Protein AF-A0A817SB81-F1 (afdb_monomer_lite)

pLDDT: mean 79.21, std 10.62, range [53.84, 94.69]

Structure (mmCIF, N/CA/C/O backbone):
data_AF-A0A817SB81-F1
#
_entry.id   AF-A0A817SB81-F1
#
loop_
_atom_site.group_PDB
_atom_site.id
_atom_site.type_symbol
_atom_site.label_atom_id
_atom_site.label_alt_id
_atom_site.label_comp_id
_atom_site.label_asym_id
_atom_site.label_entity_id
_atom_site.label_seq_id
_atom_site.pdbx_PDB_ins_code
_atom_site.Cartn_x
_atom_site.Cartn_y
_atom_site.Cartn_z
_atom_site.occupancy
_atom_site.B_iso_or_equiv
_atom_site.auth_seq_id
_atom_site.auth_comp_id
_atom_site.auth_asym_id
_atom_site.auth_atom_id
_atom_site.pdbx_PDB_model_num
ATOM 1 N N . MET A 1 1 ? -0.324 -6.010 29.307 1.00 53.84 1 MET A N 1
ATOM 2 C CA . MET A 1 1 ? -0.060 -5.168 28.111 1.00 53.84 1 MET A CA 1
ATOM 3 C C . MET A 1 1 ? 0.938 -5.755 27.096 1.00 53.84 1 MET A C 1
ATOM 5 O O . MET A 1 1 ? 0.900 -5.328 25.952 1.00 53.84 1 MET A O 1
ATOM 9 N N . GLN A 1 2 ? 1.761 -6.769 27.419 1.00 60.78 2 GLN A N 1
ATOM 10 C CA . GLN A 1 2 ? 2.741 -7.369 26.479 1.00 60.78 2 GLN A CA 1
ATOM 11 C C . GLN A 1 2 ? 2.164 -7.920 25.155 1.00 60.78 2 GLN A C 1
ATOM 13 O O . GLN A 1 2 ? 2.832 -7.860 24.125 1.00 60.78 2 GLN A O 1
ATOM 18 N N . ARG A 1 3 ? 0.920 -8.426 25.145 1.00 68.88 3 ARG A N 1
ATOM 19 C CA . ARG A 1 3 ? 0.306 -9.026 23.942 1.00 68.88 3 ARG A CA 1
ATOM 20 C C . ARG A 1 3 ? 0.071 -8.016 22.805 1.00 68.88 3 ARG A C 1
ATOM 22 O O . ARG A 1 3 ? 0.187 -8.398 21.644 1.00 68.88 3 ARG A O 1
ATOM 29 N N . MET A 1 4 ? -0.185 -6.739 23.115 1.00 69.38 4 MET A N 1
ATOM 30 C CA . MET A 1 4 ? -0.372 -5.703 22.084 1.00 69.38 4 MET A CA 1
ATOM 31 C C . MET A 1 4 ? 0.949 -5.320 21.406 1.00 69.38 4 MET A C 1
ATOM 33 O O . MET A 1 4 ? 0.990 -5.167 20.187 1.00 69.38 4 MET A O 1
ATOM 37 N N . ASN A 1 5 ? 2.048 -5.251 22.166 1.00 78.06 5 ASN A N 1
ATOM 38 C CA . ASN A 1 5 ? 3.366 -4.905 21.622 1.00 78.06 5 ASN A CA 1
ATOM 39 C C . ASN A 1 5 ? 3.851 -5.945 20.607 1.00 78.06 5 ASN A C 1
ATOM 41 O O . ASN A 1 5 ? 4.430 -5.597 19.580 1.00 78.06 5 ASN A O 1
ATOM 45 N N . HIS A 1 6 ? 3.570 -7.225 20.857 1.00 84.19 6 HIS A N 1
ATOM 46 C CA . HIS A 1 6 ? 4.008 -8.294 19.967 1.00 84.19 6 HIS A CA 1
ATOM 47 C C . HIS A 1 6 ? 3.236 -8.317 18.637 1.00 84.19 6 HIS A C 1
ATOM 49 O O . HIS A 1 6 ? 3.831 -8.568 17.585 1.00 84.19 6 HIS A O 1
ATOM 55 N N . GLN A 1 7 ? 1.931 -8.018 18.672 1.00 79.50 7 GLN A N 1
ATOM 56 C CA . GLN A 1 7 ? 1.104 -7.879 17.469 1.00 79.50 7 GLN A CA 1
ATOM 57 C C . GLN A 1 7 ? 1.511 -6.652 16.646 1.00 79.50 7 GLN A C 1
ATOM 59 O O . GLN A 1 7 ? 1.672 -6.763 15.430 1.00 79.50 7 GLN A O 1
ATOM 64 N N . PHE A 1 8 ? 1.763 -5.520 17.308 1.00 81.44 8 PHE A N 1
ATOM 65 C CA . PHE A 1 8 ? 2.256 -4.307 16.657 1.00 81.44 8 PHE A CA 1
ATOM 66 C C . PHE A 1 8 ? 3.610 -4.538 15.972 1.00 81.44 8 PHE A C 1
ATOM 68 O O . PHE A 1 8 ? 3.769 -4.225 14.794 1.00 81.44 8 PHE A O 1
ATOM 75 N N . ALA A 1 9 ? 4.559 -5.184 16.658 1.00 84.81 9 ALA A N 1
ATOM 76 C CA . ALA A 1 9 ? 5.869 -5.505 16.092 1.00 84.81 9 ALA A CA 1
ATOM 77 C C . ALA A 1 9 ? 5.780 -6.446 14.877 1.00 84.81 9 ALA A C 1
ATOM 79 O O . ALA A 1 9 ? 6.473 -6.239 13.880 1.00 84.81 9 ALA A O 1
ATOM 80 N N . ARG A 1 10 ? 4.913 -7.469 14.921 1.00 84.38 10 ARG A N 1
ATOM 81 C CA . ARG A 1 10 ? 4.696 -8.376 13.781 1.00 84.38 10 ARG A CA 1
ATOM 82 C C . ARG A 1 10 ? 4.146 -7.626 12.568 1.00 84.38 10 ARG A C 1
ATOM 84 O O . ARG A 1 10 ? 4.590 -7.875 11.452 1.00 84.38 10 ARG A O 1
ATOM 91 N N . MET A 1 11 ? 3.215 -6.702 12.778 1.00 82.81 11 MET A N 1
ATOM 92 C CA . MET A 1 11 ? 2.673 -5.894 11.692 1.00 82.81 11 MET A CA 1
ATOM 93 C C . MET A 1 11 ? 3.693 -4.910 11.130 1.00 82.81 11 MET A C 1
ATO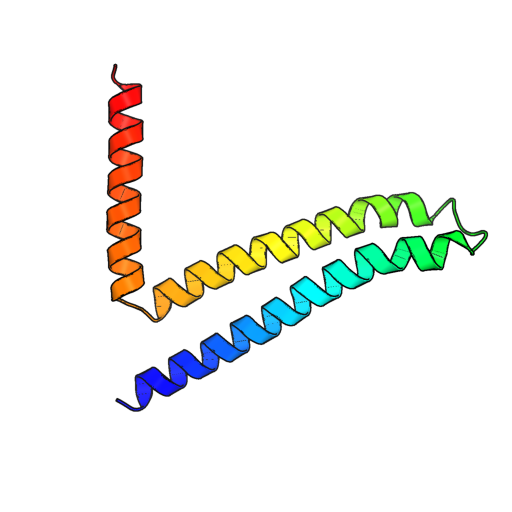M 95 O O . MET A 1 11 ? 3.782 -4.788 9.913 1.00 82.81 11 MET A O 1
ATOM 99 N N . LEU A 1 12 ? 4.490 -4.260 11.981 1.00 85.94 12 LEU A N 1
ATOM 100 C CA . LEU A 1 12 ? 5.562 -3.380 11.523 1.00 85.94 12 LEU A CA 1
ATOM 101 C C . LEU A 1 12 ? 6.535 -4.138 10.608 1.00 85.94 12 LEU A C 1
ATOM 103 O O . LEU A 1 12 ? 6.906 -3.633 9.556 1.00 85.94 12 LEU A O 1
ATOM 107 N N . ARG A 1 13 ? 6.870 -5.392 10.945 1.00 87.94 13 ARG A N 1
ATOM 108 C CA . ARG A 1 13 ? 7.673 -6.259 10.068 1.00 87.94 13 ARG A CA 1
ATOM 109 C C . ARG A 1 13 ? 6.990 -6.520 8.726 1.00 87.94 13 ARG A C 1
ATOM 111 O O . ARG A 1 13 ? 7.638 -6.382 7.699 1.00 87.94 13 ARG A O 1
ATOM 118 N N . ILE A 1 14 ? 5.699 -6.862 8.721 1.00 84.81 14 ILE A N 1
ATOM 119 C CA . ILE A 1 14 ? 4.939 -7.086 7.478 1.00 84.81 14 ILE A CA 1
ATOM 120 C C . ILE A 1 14 ? 4.924 -5.815 6.615 1.00 84.81 14 ILE A C 1
ATOM 122 O O . ILE A 1 14 ? 5.135 -5.906 5.411 1.00 84.81 14 ILE A O 1
ATOM 126 N N . GLN A 1 15 ? 4.729 -4.643 7.227 1.00 85.00 15 GLN A N 1
ATOM 127 C CA . GLN A 1 15 ? 4.760 -3.348 6.543 1.00 85.00 15 GLN A CA 1
ATOM 128 C C . GLN A 1 15 ? 6.127 -3.057 5.928 1.00 85.00 15 GLN A C 1
ATOM 130 O O . GLN A 1 15 ? 6.195 -2.703 4.758 1.00 85.00 15 GLN A O 1
ATOM 135 N N . ILE A 1 16 ? 7.209 -3.254 6.686 1.00 88.69 16 ILE A N 1
ATOM 136 C CA . ILE A 1 16 ? 8.577 -3.038 6.200 1.00 88.69 16 ILE A CA 1
ATOM 137 C C . ILE A 1 16 ? 8.893 -3.983 5.038 1.00 88.69 16 ILE A C 1
ATOM 139 O O . ILE A 1 16 ? 9.414 -3.538 4.021 1.00 88.69 16 ILE A O 1
ATOM 143 N N . VAL A 1 17 ? 8.553 -5.270 5.155 1.00 88.75 17 VAL A N 1
ATOM 144 C CA . VAL A 1 17 ? 8.795 -6.255 4.088 1.00 88.75 17 VAL A CA 1
ATOM 145 C C . VAL A 1 17 ? 8.026 -5.883 2.822 1.00 88.75 17 VAL A C 1
ATOM 147 O O . VAL A 1 17 ? 8.608 -5.850 1.742 1.00 88.75 17 VAL A O 1
ATOM 150 N N . TRP A 1 18 ? 6.743 -5.543 2.943 1.00 83.75 18 TRP 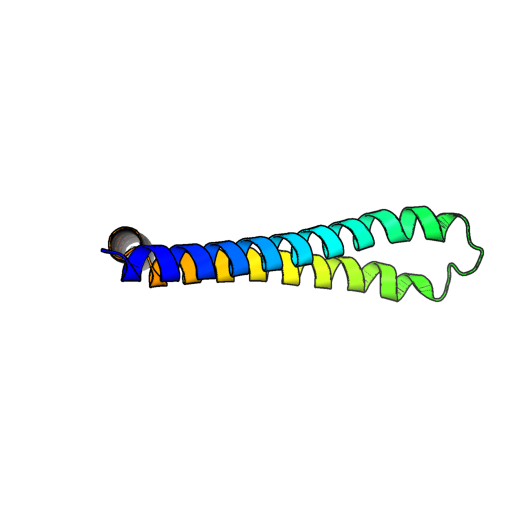A N 1
ATOM 151 C CA . TRP A 1 18 ? 5.945 -5.130 1.790 1.00 83.75 18 TRP A CA 1
ATOM 152 C C . TRP A 1 18 ? 6.408 -3.808 1.176 1.00 83.75 18 TRP A C 1
ATOM 154 O O . TRP A 1 18 ? 6.427 -3.684 -0.046 1.00 83.75 18 TRP A O 1
ATOM 164 N N . PHE A 1 19 ? 6.821 -2.846 2.002 1.00 87.00 19 PHE A N 1
ATOM 165 C CA . PHE A 1 19 ? 7.415 -1.597 1.540 1.00 87.00 19 PHE A CA 1
ATOM 166 C C . PHE A 1 19 ? 8.692 -1.861 0.736 1.00 87.00 19 PHE A C 1
ATOM 168 O O . PHE A 1 19 ? 8.849 -1.313 -0.354 1.00 87.00 19 PHE A O 1
ATOM 175 N N . LEU A 1 20 ? 9.577 -2.733 1.227 1.00 89.31 20 LEU A N 1
ATOM 176 C CA . LEU A 1 20 ? 10.801 -3.111 0.520 1.00 89.31 20 LEU A CA 1
ATOM 177 C C . LEU A 1 20 ? 10.492 -3.767 -0.827 1.00 89.31 20 LEU A C 1
ATOM 179 O O . LEU A 1 20 ? 11.066 -3.351 -1.827 1.00 89.31 20 LEU A O 1
ATOM 183 N N . ILE A 1 21 ? 9.554 -4.721 -0.874 1.00 86.75 21 ILE A N 1
ATOM 184 C CA . ILE A 1 21 ? 9.136 -5.377 -2.123 1.00 86.75 21 ILE A CA 1
ATOM 185 C C . ILE A 1 21 ? 8.611 -4.338 -3.120 1.00 86.75 21 ILE A C 1
ATOM 187 O O . ILE A 1 21 ? 9.114 -4.253 -4.236 1.00 86.75 21 ILE A O 1
ATOM 191 N N . ALA A 1 22 ? 7.654 -3.500 -2.710 1.00 82.50 22 ALA A N 1
ATOM 192 C CA . ALA A 1 22 ? 7.050 -2.508 -3.596 1.00 82.50 22 ALA A CA 1
ATOM 193 C C . ALA A 1 22 ? 8.069 -1.481 -4.115 1.00 82.50 22 ALA A C 1
ATOM 195 O O . ALA A 1 22 ? 8.051 -1.120 -5.293 1.00 82.50 22 ALA A O 1
ATOM 196 N N . THR A 1 23 ? 8.975 -1.025 -3.247 1.00 82.94 23 THR A N 1
ATOM 197 C CA . THR A 1 23 ? 9.998 -0.037 -3.614 1.00 82.94 23 THR A CA 1
ATOM 198 C C . THR A 1 23 ? 11.049 -0.648 -4.534 1.00 82.94 23 THR A C 1
ATOM 200 O O . THR A 1 23 ? 11.436 -0.006 -5.507 1.00 82.94 23 THR A O 1
ATOM 203 N N . LEU A 1 24 ? 11.468 -1.890 -4.272 1.00 84.94 24 LEU A N 1
ATOM 204 C CA . LEU A 1 24 ? 12.430 -2.608 -5.105 1.00 84.94 24 LEU A CA 1
ATOM 205 C C . LEU A 1 24 ? 11.876 -2.822 -6.515 1.00 84.94 24 LEU A C 1
ATOM 207 O O . LEU A 1 24 ? 12.544 -2.464 -7.480 1.00 84.94 24 LEU A O 1
ATOM 211 N N . THR A 1 25 ? 10.632 -3.297 -6.641 1.00 81.94 25 THR A N 1
ATOM 212 C CA . THR A 1 25 ? 10.000 -3.482 -7.954 1.00 81.94 25 THR A CA 1
ATOM 213 C C . THR A 1 25 ? 9.912 -2.163 -8.724 1.00 81.94 25 THR A C 1
ATOM 215 O O . THR A 1 25 ? 10.251 -2.115 -9.902 1.00 81.94 25 THR A O 1
ATOM 218 N N . LEU A 1 26 ? 9.516 -1.064 -8.071 1.00 78.88 26 LEU A N 1
ATOM 219 C CA . LEU A 1 26 ? 9.488 0.262 -8.704 1.00 78.88 26 LEU A CA 1
ATOM 220 C C . LEU A 1 26 ? 10.877 0.735 -9.150 1.00 78.88 26 LEU A C 1
ATOM 222 O O . LEU A 1 26 ? 10.997 1.400 -10.181 1.00 78.88 26 LEU A O 1
ATOM 226 N N . PHE A 1 27 ? 11.912 0.421 -8.372 1.00 81.75 27 PHE A N 1
ATOM 227 C CA . PHE A 1 27 ? 13.286 0.771 -8.708 1.00 81.75 27 PHE A CA 1
ATOM 228 C C . PHE A 1 27 ? 13.765 -0.010 -9.931 1.00 81.75 27 PHE A C 1
ATOM 230 O O . PHE A 1 27 ? 14.291 0.597 -10.861 1.00 81.75 27 PHE A O 1
ATOM 237 N N . GLU A 1 28 ? 13.505 -1.320 -9.980 1.00 78.56 28 GLU A N 1
ATOM 238 C CA . GLU A 1 28 ? 13.825 -2.168 -11.132 1.00 78.56 28 GLU A CA 1
ATOM 239 C C . GLU A 1 28 ? 13.149 -1.666 -12.410 1.00 78.56 28 GLU A C 1
ATOM 241 O O . GLU A 1 28 ? 13.820 -1.518 -13.428 1.00 78.56 28 GLU A O 1
ATOM 246 N N . VAL A 1 29 ? 11.867 -1.289 -12.350 1.00 78.06 29 VAL A N 1
ATOM 247 C CA . VAL A 1 29 ? 11.139 -0.734 -13.509 1.00 78.06 29 VAL A CA 1
ATOM 248 C C . VAL A 1 29 ? 11.798 0.531 -14.053 1.00 78.06 29 VAL A C 1
ATOM 250 O O . VAL A 1 29 ? 11.830 0.732 -15.263 1.00 78.06 29 VAL A O 1
ATOM 253 N N . LYS A 1 30 ? 12.311 1.403 -13.179 1.00 76.06 30 LYS A N 1
ATOM 254 C CA . LYS A 1 30 ? 12.974 2.649 -13.596 1.00 76.06 30 LYS A CA 1
ATOM 255 C C . LYS A 1 30 ? 14.391 2.409 -14.112 1.00 76.06 30 LYS A C 1
ATOM 257 O O . LYS A 1 30 ? 14.831 3.087 -15.039 1.00 76.06 30 LYS A O 1
ATOM 262 N N . LEU A 1 31 ? 15.111 1.463 -13.512 1.00 76.81 31 LEU A N 1
ATOM 263 C CA . LEU A 1 31 ? 16.505 1.189 -13.852 1.00 76.81 31 LEU A CA 1
ATOM 264 C C . LEU A 1 31 ? 16.631 0.372 -15.143 1.00 76.81 31 LEU A C 1
ATOM 266 O O . LEU A 1 31 ? 17.525 0.636 -15.942 1.00 76.81 31 LEU A O 1
ATOM 270 N N . TYR A 1 32 ? 15.719 -0.578 -15.366 1.00 72.44 32 TYR A N 1
ATOM 271 C CA . TYR A 1 32 ? 15.735 -1.498 -16.503 1.00 72.44 32 TYR A CA 1
ATOM 272 C C . TYR A 1 32 ? 15.861 -0.797 -17.871 1.00 72.44 32 TYR A C 1
ATOM 274 O O . TYR A 1 32 ? 16.844 -1.078 -18.557 1.00 72.44 32 TYR A O 1
ATOM 282 N N . PRO A 1 33 ? 14.996 0.170 -18.252 1.00 68.44 33 PRO A N 1
ATOM 283 C CA . PRO A 1 33 ? 15.111 0.869 -19.537 1.00 68.44 33 PRO A CA 1
ATOM 284 C C . PRO A 1 33 ? 16.399 1.696 -19.660 1.00 68.44 33 PRO A C 1
ATOM 286 O O . PRO A 1 33 ? 16.937 1.846 -20.754 1.00 68.44 33 PRO A O 1
ATOM 289 N N . THR A 1 34 ? 16.938 2.195 -18.541 1.00 70.44 34 THR A N 1
ATOM 290 C CA . THR A 1 34 ? 18.197 2.961 -18.520 1.00 70.44 34 THR A CA 1
ATOM 291 C C . THR A 1 34 ? 19.397 2.071 -18.861 1.00 70.44 34 THR A C 1
ATOM 293 O O . THR A 1 34 ? 20.335 2.509 -19.524 1.00 70.44 34 THR A O 1
ATOM 296 N N . ILE A 1 35 ? 19.367 0.806 -18.432 1.00 69.75 35 ILE A N 1
ATOM 297 C CA . ILE A 1 35 ? 20.434 -0.170 -18.682 1.00 69.75 35 ILE A CA 1
ATOM 298 C C . ILE A 1 35 ? 20.293 -0.780 -20.085 1.00 69.75 35 ILE A C 1
ATOM 300 O O . ILE A 1 35 ? 21.289 -0.941 -20.794 1.00 69.75 35 ILE A O 1
ATOM 304 N N . THR A 1 36 ? 19.068 -1.107 -20.512 1.00 67.19 36 THR A N 1
ATOM 305 C CA . THR A 1 36 ? 18.815 -1.784 -21.794 1.00 67.19 36 THR A CA 1
ATOM 306 C C . THR A 1 36 ? 18.925 -0.865 -23.008 1.00 67.19 36 THR A C 1
ATOM 308 O O . THR A 1 36 ? 19.245 -1.370 -24.086 1.00 67.19 36 THR A O 1
ATOM 311 N N . MET A 1 37 ? 18.773 0.460 -22.856 1.00 61.12 37 MET A N 1
ATOM 312 C CA . MET A 1 37 ? 18.956 1.442 -23.942 1.00 61.12 37 MET A CA 1
ATOM 313 C C . MET A 1 37 ? 20.330 1.350 -24.633 1.00 61.12 37 MET A C 1
ATOM 315 O O . MET A 1 37 ? 20.447 1.677 -25.812 1.00 61.12 37 MET A O 1
ATOM 319 N N . ASN A 1 38 ? 21.357 0.847 -23.939 1.00 60.50 38 ASN A N 1
ATOM 320 C CA . ASN A 1 38 ? 22.701 0.634 -24.491 1.00 60.50 38 ASN A CA 1
ATOM 321 C C . ASN A 1 38 ? 22.895 -0.726 -25.189 1.00 60.50 38 ASN A C 1
ATOM 323 O O . ASN A 1 38 ? 23.974 -1.007 -25.712 1.00 60.50 38 ASN A O 1
ATOM 327 N N . SER A 1 39 ? 21.879 -1.591 -25.215 1.00 58.62 39 SER A N 1
ATOM 328 C CA . SER A 1 39 ? 21.976 -2.947 -25.760 1.00 58.62 39 SER A CA 1
ATOM 329 C C . SER A 1 39 ? 21.147 -3.097 -27.043 1.00 58.62 39 SER A C 1
ATOM 331 O O . SER A 1 39 ? 19.966 -2.776 -27.081 1.00 58.62 39 SER A O 1
ATOM 333 N N . ARG A 1 40 ? 21.746 -3.628 -28.122 1.00 55.78 40 ARG A N 1
ATOM 334 C CA . ARG A 1 40 ? 21.118 -3.811 -29.457 1.00 55.78 40 ARG A CA 1
ATOM 335 C C . ARG A 1 40 ?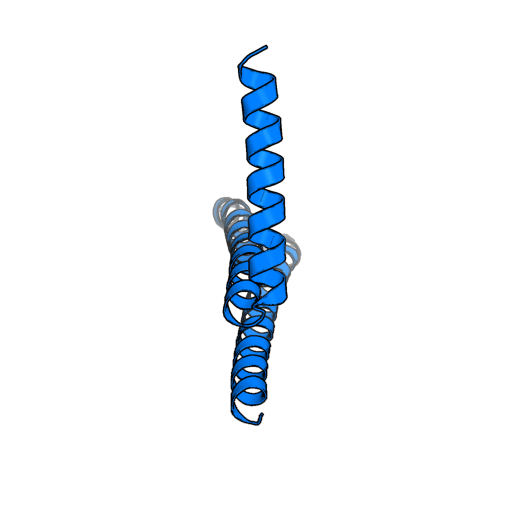 19.911 -4.782 -29.497 1.00 55.78 40 ARG A C 1
ATOM 337 O O . ARG A 1 40 ? 19.450 -5.123 -30.580 1.00 55.78 40 ARG A O 1
ATOM 344 N N . LYS A 1 41 ? 19.375 -5.233 -28.356 1.00 58.38 41 LYS A N 1
ATOM 345 C CA . LYS A 1 41 ? 18.252 -6.191 -28.243 1.00 58.38 41 LYS A CA 1
ATOM 346 C C . LYS A 1 41 ? 16.885 -5.502 -28.061 1.00 58.38 41 LYS A C 1
ATOM 348 O O . LYS A 1 41 ? 16.047 -5.960 -27.298 1.00 58.38 41 LYS A O 1
ATOM 353 N N . VAL A 1 42 ? 16.660 -4.401 -28.775 1.00 57.16 42 VAL A N 1
ATOM 354 C CA . VAL A 1 42 ? 15.537 -3.467 -28.550 1.00 57.16 42 VAL A CA 1
ATOM 355 C C . VAL A 1 42 ? 14.163 -4.020 -28.985 1.00 57.16 42 VAL A C 1
ATOM 357 O O . VAL A 1 42 ? 13.130 -3.522 -28.549 1.00 57.16 42 VAL A O 1
ATOM 360 N N . CYS A 1 43 ? 14.108 -5.052 -29.838 1.00 56.25 43 CYS A N 1
ATOM 361 C CA . CYS A 1 43 ? 12.828 -5.538 -30.379 1.00 56.25 43 CYS A CA 1
ATOM 362 C C . CYS A 1 43 ? 12.053 -6.492 -29.448 1.00 56.25 43 CYS A C 1
ATOM 364 O O . CYS A 1 43 ? 10.828 -6.420 -29.442 1.00 56.25 43 CYS A O 1
ATOM 366 N N . ASP A 1 44 ? 12.721 -7.311 -28.624 1.00 58.31 44 ASP A N 1
ATOM 367 C CA . ASP A 1 44 ? 12.047 -8.240 -27.687 1.00 58.31 44 ASP A CA 1
ATOM 368 C C . ASP A 1 44 ? 11.714 -7.603 -26.323 1.00 58.31 44 ASP A C 1
ATOM 370 O O . ASP A 1 44 ? 10.852 -8.089 -25.591 1.00 58.31 44 ASP A O 1
ATOM 374 N N . THR A 1 45 ? 12.353 -6.485 -25.960 1.00 61.09 45 THR A N 1
ATOM 375 C CA . THR A 1 45 ? 12.169 -5.843 -24.645 1.00 61.09 45 THR A CA 1
ATOM 376 C C . THR A 1 45 ? 10.933 -4.952 -24.557 1.00 61.09 45 THR A C 1
ATOM 378 O O . THR A 1 45 ? 10.497 -4.631 -23.455 1.00 61.09 45 THR A O 1
ATOM 381 N N . ARG A 1 46 ? 10.307 -4.589 -25.683 1.00 61.06 46 ARG A N 1
ATOM 382 C CA . ARG A 1 46 ? 9.200 -3.615 -25.726 1.00 61.06 46 ARG A CA 1
ATOM 383 C C . ARG A 1 46 ? 7.931 -4.081 -24.999 1.00 61.06 46 ARG A C 1
ATOM 385 O O . ARG A 1 46 ? 7.233 -3.268 -24.400 1.00 61.06 46 ARG A O 1
ATOM 392 N N . GLN A 1 47 ? 7.628 -5.383 -25.031 1.00 61.00 47 GLN A N 1
ATOM 393 C CA . GLN A 1 47 ? 6.500 -5.943 -24.270 1.00 61.00 47 GLN A CA 1
ATOM 394 C C . GLN A 1 47 ? 6.797 -5.992 -22.766 1.00 61.00 47 GLN A C 1
ATOM 396 O O . GLN A 1 47 ? 5.920 -5.698 -21.954 1.00 61.00 47 GLN A O 1
ATOM 401 N N . ILE A 1 48 ? 8.043 -6.299 -22.396 1.00 64.25 48 ILE A N 1
ATOM 402 C CA . ILE A 1 48 ? 8.506 -6.302 -21.003 1.00 64.25 48 ILE A CA 1
ATOM 403 C C . ILE A 1 48 ? 8.482 -4.869 -20.449 1.00 64.25 48 ILE A C 1
ATOM 405 O O . ILE A 1 48 ? 7.980 -4.647 -19.351 1.00 64.25 48 ILE A O 1
ATOM 409 N N . GLU A 1 49 ? 8.912 -3.876 -21.227 1.00 65.19 49 GLU A N 1
ATOM 410 C CA . GLU A 1 49 ? 8.871 -2.454 -20.855 1.00 65.19 49 GLU A CA 1
ATOM 411 C C . GLU A 1 49 ? 7.454 -1.921 -20.616 1.00 65.19 49 GLU A C 1
ATOM 413 O O . GLU A 1 49 ? 7.277 -1.051 -19.766 1.00 65.19 49 GLU A O 1
ATOM 418 N N . LEU A 1 50 ? 6.437 -2.449 -21.307 1.00 66.75 50 LEU A N 1
ATOM 419 C CA . LEU A 1 50 ? 5.041 -2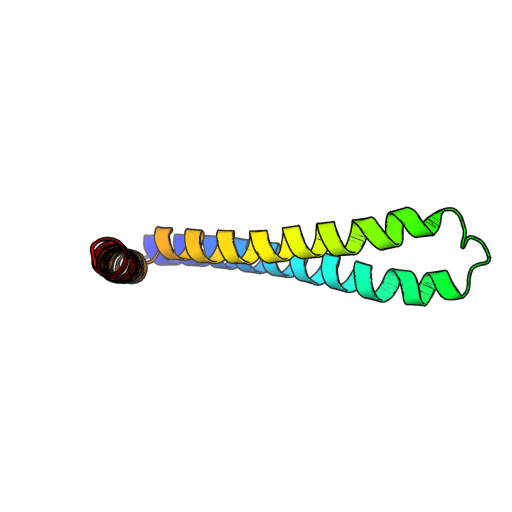.068 -21.066 1.00 66.75 50 LEU A CA 1
ATOM 420 C C . LEU A 1 50 ? 4.413 -2.800 -19.873 1.00 66.75 50 LEU A C 1
ATOM 422 O O . LEU A 1 50 ? 3.627 -2.203 -19.142 1.00 66.75 50 LEU A O 1
ATOM 426 N N . LEU A 1 51 ? 4.742 -4.077 -19.660 1.00 71.12 51 LEU A N 1
ATOM 427 C CA . LEU A 1 51 ? 4.110 -4.897 -18.620 1.00 71.12 51 LEU A CA 1
ATOM 428 C C . LEU A 1 51 ? 4.666 -4.602 -17.217 1.00 71.12 51 LEU A C 1
ATOM 430 O O . LEU A 1 51 ? 3.924 -4.551 -16.233 1.00 71.12 51 LEU A O 1
ATOM 434 N N . THR A 1 52 ? 5.977 -4.378 -17.125 1.00 75.62 52 THR A N 1
ATOM 435 C CA . THR A 1 52 ? 6.694 -4.137 -15.863 1.00 75.62 52 THR A CA 1
ATOM 436 C C . THR A 1 52 ? 6.144 -2.933 -15.069 1.00 75.62 52 THR A C 1
ATOM 438 O O . THR A 1 52 ? 5.883 -3.096 -13.873 1.00 75.62 52 THR A O 1
ATOM 441 N N . PRO A 1 53 ? 5.874 -1.747 -15.660 1.00 75.69 53 PRO A N 1
ATOM 442 C CA . PRO A 1 53 ? 5.295 -0.622 -14.921 1.00 75.69 53 PRO A CA 1
ATOM 443 C C . PRO A 1 53 ? 3.869 -0.888 -14.430 1.00 75.69 53 PRO A C 1
ATOM 445 O O . PRO A 1 53 ? 3.519 -0.452 -13.333 1.00 75.69 53 PRO A O 1
ATOM 448 N N . THR A 1 54 ? 3.055 -1.637 -15.181 1.00 82.56 54 THR A N 1
ATOM 449 C CA . THR A 1 54 ? 1.708 -2.024 -14.737 1.00 82.56 54 THR A CA 1
ATOM 450 C C . THR A 1 54 ? 1.770 -2.945 -13.521 1.00 82.56 54 THR A C 1
ATOM 452 O O . THR A 1 54 ? 1.056 -2.722 -12.543 1.00 82.56 54 THR A O 1
ATOM 455 N N . ILE A 1 55 ? 2.660 -3.942 -13.539 1.00 83.12 55 ILE A N 1
ATOM 456 C CA . ILE A 1 55 ? 2.864 -4.856 -12.408 1.00 83.12 55 ILE A CA 1
ATOM 457 C C . ILE A 1 55 ? 3.356 -4.086 -11.177 1.00 83.12 55 ILE A C 1
ATOM 459 O O . ILE A 1 55 ? 2.831 -4.273 -10.080 1.00 83.12 55 ILE A O 1
ATOM 463 N N . ALA A 1 56 ? 4.305 -3.165 -11.348 1.00 80.94 56 ALA A N 1
ATOM 464 C CA . ALA A 1 56 ? 4.812 -2.351 -10.248 1.00 80.94 56 ALA A CA 1
ATOM 465 C C . ALA A 1 56 ? 3.743 -1.426 -9.652 1.00 80.94 56 ALA A C 1
ATOM 467 O O . ALA A 1 56 ? 3.652 -1.292 -8.431 1.00 80.94 56 ALA A O 1
ATOM 468 N N . PHE A 1 57 ? 2.889 -0.834 -10.492 1.00 83.06 57 PHE A N 1
ATOM 469 C CA . PHE A 1 57 ? 1.750 -0.039 -10.038 1.00 83.06 57 PHE A CA 1
ATOM 470 C C . PHE A 1 57 ? 0.738 -0.875 -9.242 1.00 83.06 57 PHE A C 1
ATOM 472 O O . PHE A 1 57 ? 0.248 -0.428 -8.201 1.00 83.06 57 PHE A O 1
ATOM 479 N N . LEU A 1 58 ? 0.450 -2.101 -9.690 1.00 87.00 58 LEU A N 1
ATOM 480 C CA . LEU A 1 58 ? -0.427 -3.031 -8.974 1.00 87.00 58 LEU A CA 1
ATOM 481 C C . LEU A 1 58 ? 0.164 -3.431 -7.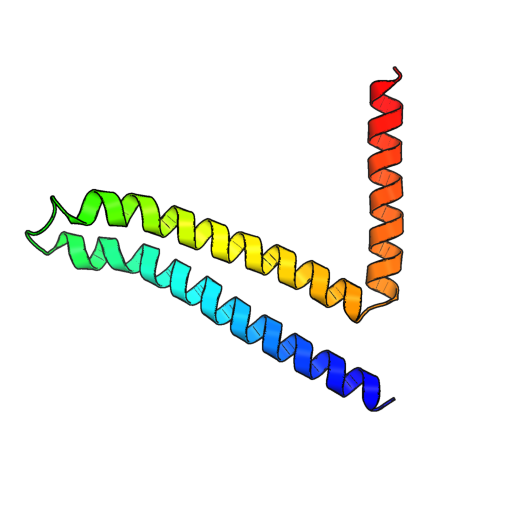620 1.00 87.00 58 LEU A C 1
ATOM 483 O O . LEU A 1 58 ? -0.540 -3.387 -6.613 1.00 87.00 58 LEU A O 1
ATOM 487 N N . ILE A 1 59 ? 1.459 -3.755 -7.570 1.00 84.69 59 ILE A N 1
ATOM 488 C CA . ILE A 1 59 ? 2.158 -4.091 -6.323 1.00 84.69 59 ILE A CA 1
ATOM 489 C C . ILE A 1 59 ? 2.122 -2.904 -5.357 1.00 84.69 59 ILE A C 1
ATOM 491 O O . ILE A 1 59 ? 1.745 -3.069 -4.197 1.00 84.69 59 ILE A O 1
ATOM 495 N N . TYR A 1 60 ? 2.422 -1.695 -5.831 1.00 82.38 60 TYR A N 1
ATOM 496 C CA . TYR A 1 60 ? 2.373 -0.488 -5.008 1.00 82.38 60 TYR A CA 1
ATOM 497 C C . TYR A 1 60 ? 0.961 -0.193 -4.474 1.00 82.38 60 TYR A C 1
ATOM 499 O O . TYR A 1 60 ? 0.785 0.099 -3.290 1.00 82.38 60 TYR A O 1
ATOM 507 N N . SER A 1 61 ? -0.059 -0.328 -5.321 1.00 85.50 61 SER A N 1
ATOM 508 C CA . SER A 1 61 ? -1.459 -0.146 -4.920 1.00 85.50 61 SER A CA 1
ATOM 509 C C . SER A 1 61 ? -1.893 -1.205 -3.902 1.00 85.50 61 SER A C 1
ATOM 511 O O . SER A 1 61 ? -2.532 -0.887 -2.899 1.00 85.50 61 SER A O 1
ATOM 513 N N . SER A 1 62 ? -1.479 -2.462 -4.101 1.00 86.81 62 SER A N 1
ATOM 514 C CA . SER A 1 62 ? -1.756 -3.554 -3.164 1.00 86.81 62 SER A CA 1
ATOM 515 C C . SER A 1 62 ? -1.117 -3.318 -1.792 1.00 86.81 62 SER A C 1
ATOM 517 O O . SER A 1 62 ? -1.763 -3.558 -0.772 1.00 86.81 62 SER A O 1
ATOM 519 N N . TYR A 1 63 ? 0.100 -2.759 -1.752 1.00 85.50 63 TYR A N 1
ATOM 520 C CA . TYR A 1 63 ? 0.769 -2.371 -0.513 1.00 85.50 63 TYR A CA 1
ATOM 521 C C . TYR A 1 63 ? -0.078 -1.377 0.288 1.00 85.50 63 TYR A C 1
ATOM 523 O O . TYR A 1 63 ? -0.343 -1.626 1.463 1.00 85.50 63 TYR A O 1
ATOM 531 N N . GLN A 1 64 ? -0.582 -0.312 -0.347 1.00 84.94 64 GLN A N 1
ATOM 532 C CA . GLN A 1 64 ? -1.427 0.677 0.334 1.00 84.94 64 GLN A CA 1
ATOM 533 C C . GLN A 1 64 ? -2.687 0.041 0.943 1.00 84.94 64 GLN A C 1
ATOM 535 O O . GLN A 1 64 ? -3.045 0.335 2.088 1.00 84.94 64 GLN A O 1
ATOM 540 N N . CYS A 1 65 ? -3.332 -0.879 0.219 1.00 86.38 65 CYS A N 1
ATOM 541 C CA . CYS A 1 65 ? -4.493 -1.612 0.726 1.00 86.38 65 CYS A CA 1
ATOM 542 C C . CYS A 1 65 ? -4.142 -2.492 1.937 1.00 86.38 65 CYS A C 1
ATOM 544 O O . CYS A 1 65 ? -4.851 -2.467 2.948 1.00 86.38 65 CYS A O 1
ATOM 546 N N . VAL A 1 66 ? -3.036 -3.241 1.864 1.00 85.44 66 VAL A N 1
ATOM 547 C CA . VAL A 1 66 ? -2.560 -4.096 2.964 1.00 85.44 66 VAL A CA 1
ATOM 548 C C . VAL A 1 66 ? -2.220 -3.256 4.196 1.00 85.44 66 VAL A C 1
ATOM 550 O O . VAL A 1 66 ? -2.539 -3.665 5.313 1.00 85.44 66 VAL A O 1
ATOM 553 N N . SER A 1 67 ? -1.640 -2.066 4.020 1.00 83.25 67 SER A N 1
ATOM 554 C CA . SER A 1 67 ? -1.371 -1.119 5.107 1.00 83.25 67 SER A CA 1
ATOM 555 C C . SER A 1 67 ? -2.629 -0.704 5.851 1.00 83.25 67 SER A C 1
ATOM 557 O O . SER A 1 67 ? -2.698 -0.890 7.067 1.00 83.25 67 SER A O 1
ATOM 559 N N . VAL A 1 68 ? -3.652 -0.221 5.144 1.00 84.12 68 VAL A N 1
ATOM 560 C CA . VAL A 1 68 ? -4.923 0.187 5.768 1.00 84.12 68 VAL A CA 1
ATOM 561 C C . VAL A 1 68 ? -5.570 -0.981 6.514 1.00 84.12 68 VAL A C 1
ATOM 563 O O . VAL A 1 68 ? -5.983 -0.831 7.668 1.00 84.12 68 VAL A O 1
ATOM 566 N N . TYR A 1 69 ? -5.609 -2.162 5.894 1.00 85.06 69 TYR A N 1
ATOM 567 C CA . TYR A 1 69 ? -6.202 -3.352 6.503 1.00 85.06 69 TYR A CA 1
ATOM 568 C C . TYR A 1 69 ? -5.470 -3.776 7.779 1.00 85.06 69 TYR A C 1
ATOM 570 O O . TYR A 1 69 ? -6.084 -4.059 8.810 1.00 85.06 69 TYR A O 1
ATOM 578 N N . ALA A 1 70 ? -4.142 -3.758 7.742 1.00 82.00 70 ALA A N 1
ATOM 579 C CA . ALA A 1 70 ? -3.326 -4.095 8.890 1.00 82.00 70 ALA A CA 1
ATOM 580 C C . ALA A 1 70 ? -3.576 -3.100 10.051 1.00 82.00 70 ALA A C 1
ATOM 582 O O . ALA A 1 70 ? -3.781 -3.527 11.192 1.00 82.00 70 ALA A O 1
ATOM 583 N N . TYR A 1 71 ? -3.706 -1.793 9.774 1.00 81.38 71 TYR A N 1
ATOM 584 C CA . TYR A 1 71 ? -4.034 -0.793 10.806 1.00 81.38 71 TYR A CA 1
ATOM 585 C C . TYR A 1 71 ? -5.421 -1.010 11.423 1.00 81.38 71 TYR A C 1
ATOM 587 O O . TYR A 1 71 ? -5.577 -0.869 12.641 1.00 81.38 71 TYR A O 1
ATOM 595 N N . MET A 1 72 ? -6.412 -1.423 10.626 1.00 84.31 72 MET A N 1
ATOM 596 C CA . MET A 1 72 ? -7.740 -1.788 11.134 1.00 84.31 72 MET A CA 1
ATOM 597 C C . MET A 1 72 ? -7.716 -2.992 12.083 1.00 84.31 72 MET A C 1
ATOM 599 O O . MET A 1 72 ? -8.555 -3.067 12.990 1.00 84.31 72 MET A O 1
ATOM 603 N N . LEU A 1 73 ? -6.808 -3.953 11.887 1.00 80.94 73 LEU A N 1
ATOM 604 C CA . LEU A 1 73 ? -6.725 -5.150 12.730 1.00 80.94 73 LEU A CA 1
ATOM 605 C C . LEU A 1 73 ? -6.199 -4.842 14.135 1.00 80.94 73 LEU A C 1
ATOM 607 O O . LEU A 1 73 ? -6.678 -5.449 15.090 1.00 80.94 73 LEU A O 1
ATOM 611 N N . ILE A 1 74 ? -5.276 -3.887 14.267 1.00 77.44 74 ILE A N 1
ATOM 612 C CA . ILE A 1 74 ? -4.596 -3.593 15.539 1.00 77.44 74 ILE A CA 1
ATOM 613 C C . ILE A 1 74 ? -5.249 -2.442 16.301 1.00 77.44 74 ILE A C 1
ATOM 615 O O . ILE A 1 74 ? -5.416 -2.520 17.518 1.00 77.44 74 ILE A O 1
ATOM 619 N N . SER A 1 75 ? -5.618 -1.362 15.612 1.00 82.38 75 SER A N 1
ATOM 620 C CA . SER A 1 75 ? -6.136 -0.166 16.270 1.00 82.38 75 SER A CA 1
ATOM 621 C C . SER A 1 75 ? -7.660 -0.161 16.251 1.00 82.38 75 SER A C 1
ATOM 623 O O . SER A 1 75 ? -8.295 0.173 15.248 1.00 82.38 75 SER A O 1
ATOM 625 N N . ALA A 1 76 ? -8.263 -0.502 17.393 1.00 80.69 76 ALA A N 1
ATOM 626 C CA . ALA A 1 76 ? -9.707 -0.383 17.595 1.00 80.69 76 ALA A CA 1
ATOM 627 C C . ALA A 1 76 ? -10.192 1.060 17.354 1.00 80.69 76 ALA A C 1
ATOM 629 O O . ALA A 1 76 ? -11.249 1.268 16.756 1.00 80.69 76 ALA A O 1
ATOM 630 N N . THR A 1 77 ? -9.380 2.050 17.736 1.00 84.12 77 THR A N 1
ATOM 631 C CA . THR A 1 77 ? -9.631 3.474 17.485 1.00 84.12 77 THR A CA 1
ATOM 632 C C . THR A 1 77 ? -9.656 3.785 15.992 1.00 84.12 77 THR A C 1
ATOM 634 O O . THR A 1 77 ? -10.601 4.411 15.518 1.00 84.12 77 THR A O 1
ATOM 637 N N . TYR A 1 78 ? -8.669 3.296 15.231 1.00 84.00 78 TYR A N 1
ATOM 638 C CA . TYR A 1 78 ? -8.619 3.482 13.778 1.00 84.00 78 TYR A CA 1
ATOM 639 C C . TYR A 1 78 ? -9.813 2.816 13.089 1.00 84.00 78 TYR A C 1
ATOM 641 O O . TYR A 1 78 ? -10.467 3.430 12.250 1.00 84.00 78 TYR A O 1
ATOM 649 N N . ARG A 1 79 ? -10.162 1.589 13.496 1.00 86.19 79 ARG A N 1
ATOM 650 C CA . ARG A 1 79 ? -11.330 0.861 12.979 1.00 86.19 79 ARG A CA 1
ATOM 651 C C . ARG A 1 79 ? -12.637 1.617 13.228 1.00 86.19 79 ARG A C 1
ATOM 653 O O . ARG A 1 79 ? -13.459 1.729 12.320 1.00 86.19 79 ARG A O 1
ATOM 660 N N . SER A 1 80 ? -12.830 2.120 14.447 1.00 89.06 80 SER A N 1
ATOM 661 C CA . SER A 1 80 ? -14.022 2.888 14.822 1.00 89.06 80 SER A CA 1
ATOM 662 C C . SER A 1 80 ? -14.112 4.201 14.038 1.00 89.06 80 SER A C 1
ATOM 664 O O . SER A 1 80 ? -15.156 4.503 13.454 1.00 89.06 80 SER A O 1
ATOM 666 N N . GLY A 1 81 ? -12.996 4.932 13.939 1.00 89.00 81 GLY A N 1
ATOM 667 C CA . GLY A 1 81 ? -12.896 6.156 13.144 1.00 89.00 81 GLY A CA 1
ATOM 668 C C . GLY A 1 81 ? -13.227 5.918 11.672 1.00 89.00 81 GLY A C 1
ATOM 669 O O . GLY A 1 81 ? -14.112 6.576 11.132 1.00 89.00 81 GLY A O 1
ATOM 670 N N . LEU A 1 82 ? -12.606 4.910 11.053 1.00 88.62 82 LEU A N 1
ATOM 671 C CA . LEU A 1 82 ? -12.839 4.569 9.651 1.00 88.62 82 LEU A CA 1
ATOM 672 C C . LEU A 1 82 ? -14.302 4.190 9.385 1.00 88.62 82 LEU A C 1
ATOM 674 O O . LEU A 1 82 ? -14.891 4.669 8.418 1.00 88.62 82 LEU A O 1
ATOM 678 N N . LYS A 1 83 ? -14.920 3.376 10.254 1.00 89.44 83 LYS A N 1
ATOM 679 C CA . LYS A 1 83 ? -16.340 3.009 10.127 1.00 89.44 83 LYS A CA 1
ATOM 680 C C . LYS A 1 83 ? -17.236 4.249 10.144 1.00 89.44 83 LYS A C 1
ATOM 682 O O . LYS A 1 83 ? -18.134 4.356 9.312 1.00 89.44 83 LYS A O 1
ATOM 687 N N . LYS A 1 84 ? -16.984 5.187 11.062 1.00 92.94 84 LYS A N 1
ATOM 688 C CA . LYS A 1 84 ? -17.744 6.441 11.156 1.00 92.94 84 LYS A CA 1
ATOM 689 C C . LYS A 1 84 ? -17.610 7.269 9.875 1.00 92.94 84 LYS A C 1
ATOM 691 O O . LYS A 1 84 ? -18.622 7.693 9.325 1.00 92.94 84 LYS A O 1
ATOM 696 N N . THR A 1 85 ? -16.387 7.438 9.373 1.00 92.12 85 THR A N 1
ATOM 697 C CA . THR A 1 85 ? -16.119 8.185 8.136 1.00 92.12 85 THR A CA 1
ATOM 698 C C . THR A 1 85 ? -16.783 7.541 6.920 1.00 92.12 85 THR A C 1
ATOM 700 O O . THR A 1 85 ? -17.381 8.243 6.109 1.00 92.12 85 THR A O 1
ATOM 703 N N . LEU A 1 86 ? -16.743 6.210 6.801 1.00 91.62 86 LEU A N 1
ATOM 704 C CA . LEU A 1 86 ? -17.404 5.499 5.704 1.00 91.62 86 LEU A CA 1
ATOM 705 C C . LEU A 1 86 ? -18.916 5.730 5.718 1.00 91.62 86 LEU A C 1
ATOM 707 O O . LEU A 1 86 ? -19.484 6.078 4.687 1.00 91.62 86 LEU A O 1
ATOM 711 N N . VAL A 1 87 ? -19.561 5.601 6.880 1.00 94.12 87 VAL A N 1
ATOM 712 C CA . VAL A 1 87 ? -21.002 5.869 7.021 1.00 94.12 87 VAL A CA 1
ATOM 713 C C . VAL A 1 87 ? -21.337 7.310 6.628 1.00 94.12 87 VAL A C 1
ATOM 715 O O . VAL A 1 87 ? -22.333 7.546 5.947 1.00 94.12 87 VAL A O 1
ATOM 718 N N . GLU A 1 88 ? -20.497 8.274 7.001 1.00 94.69 88 GLU A N 1
ATOM 719 C CA . GLU A 1 88 ? -20.689 9.679 6.640 1.00 94.69 88 GLU A CA 1
ATOM 720 C C . GLU A 1 88 ? -20.591 9.914 5.125 1.00 94.69 88 GLU A C 1
ATOM 722 O O . GLU A 1 88 ? -21.447 10.592 4.552 1.00 94.69 88 GLU A O 1
ATOM 727 N N . ILE A 1 89 ? -19.585 9.329 4.467 1.00 93.94 89 ILE A N 1
ATOM 728 C CA . ILE A 1 89 ? -19.397 9.430 3.014 1.00 93.94 89 ILE A CA 1
ATOM 729 C C . ILE A 1 89 ? -20.572 8.785 2.279 1.00 93.94 89 ILE A C 1
ATOM 731 O O . ILE A 1 89 ? -21.175 9.429 1.421 1.00 93.94 89 ILE A O 1
ATOM 735 N N . TYR A 1 90 ? -20.949 7.558 2.648 1.00 93.31 90 TYR A N 1
ATOM 736 C CA . TYR A 1 90 ? -22.104 6.882 2.055 1.00 93.31 90 TYR A CA 1
ATOM 737 C C . TYR A 1 90 ? -23.386 7.692 2.255 1.00 93.31 90 TYR A C 1
ATOM 739 O O . TYR A 1 90 ? -24.101 7.956 1.294 1.00 93.31 90 TYR A O 1
ATOM 747 N N . GLY A 1 91 ? -23.628 8.199 3.467 1.00 90.88 91 GLY A N 1
ATOM 748 C CA . GLY A 1 91 ? -24.774 9.062 3.740 1.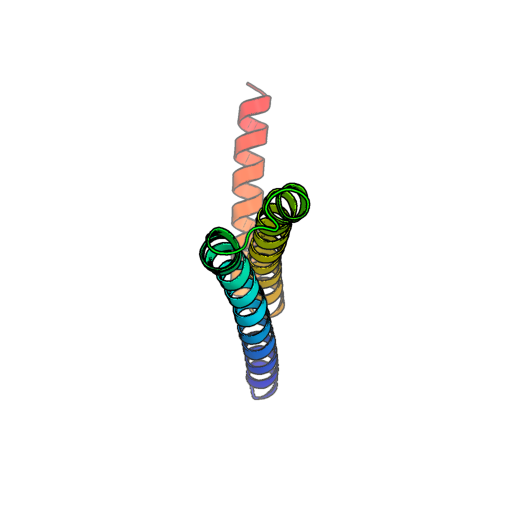00 90.88 91 GLY A CA 1
ATOM 749 C C . GLY A 1 91 ? -24.770 10.362 2.924 1.00 90.88 91 GLY A C 1
ATOM 750 O O . GLY A 1 91 ? -25.835 10.892 2.611 1.00 90.88 91 GLY A O 1
ATOM 751 N N . ARG A 1 92 ? -23.601 10.911 2.562 1.00 90.38 92 ARG A N 1
ATOM 752 C CA . ARG A 1 92 ? -23.499 12.066 1.647 1.00 90.38 92 ARG A CA 1
ATOM 753 C C . ARG A 1 92 ? -23.827 11.690 0.202 1.00 90.38 92 ARG A C 1
ATOM 755 O O . ARG A 1 92 ? -24.546 12.444 -0.445 1.00 90.38 92 ARG A O 1
ATOM 762 N N . ILE A 1 93 ? -23.333 10.554 -0.290 1.00 92.06 93 ILE A N 1
ATOM 763 C CA . ILE A 1 93 ? -23.595 10.082 -1.658 1.00 92.06 93 ILE A CA 1
ATOM 764 C C . ILE A 1 93 ? -25.084 9.770 -1.837 1.00 92.06 93 ILE A C 1
ATOM 766 O O . ILE A 1 93 ? -25.704 10.297 -2.756 1.00 92.06 93 ILE A O 1
ATOM 770 N N . THR A 1 94 ? -25.686 9.001 -0.925 1.00 91.06 94 THR A N 1
ATOM 771 C CA . THR A 1 94 ? -27.108 8.628 -1.003 1.00 91.06 94 THR A CA 1
ATOM 772 C C . THR A 1 94 ? -28.022 9.853 -0.995 1.00 91.06 94 THR A C 1
ATOM 774 O O . THR A 1 94 ? -28.957 9.920 -1.782 1.00 91.06 94 THR A O 1
ATOM 777 N N . ARG A 1 95 ? -27.728 10.866 -0.164 1.00 88.94 95 ARG A N 1
ATOM 778 C CA . ARG A 1 95 ? -28.496 12.124 -0.149 1.00 88.94 95 ARG A CA 1
ATOM 779 C C . ARG A 1 95 ? -28.417 12.896 -1.468 1.00 88.94 95 ARG A C 1
ATOM 781 O O . ARG A 1 95 ? -29.397 13.525 -1.835 1.00 88.94 95 ARG A O 1
ATOM 788 N N . ARG A 1 96 ? -27.281 12.848 -2.172 1.00 82.12 96 ARG A N 1
ATOM 789 C CA . ARG A 1 96 ? -27.118 13.489 -3.489 1.00 82.12 96 ARG A CA 1
ATOM 790 C C . ARG A 1 96 ? -27.788 12.725 -4.626 1.00 82.12 96 ARG A C 1
ATOM 792 O O . ARG A 1 96 ? -28.104 13.342 -5.623 1.00 82.12 96 ARG A O 1
ATOM 799 N N . ALA A 1 97 ? -27.964 11.413 -4.495 1.00 73.38 97 ALA A N 1
ATOM 800 C CA . ALA A 1 97 ? -28.602 10.593 -5.524 1.00 73.38 97 ALA A CA 1
ATOM 801 C C . ALA A 1 97 ? -30.141 10.660 -5.495 1.00 73.38 97 ALA A C 1
ATOM 803 O O . ALA A 1 97 ? -30.780 10.269 -6.464 1.00 73.38 97 ALA A O 1
ATOM 804 N N . ILE A 1 98 ? -30.728 11.091 -4.373 1.00 75.38 98 ILE A N 1
ATOM 805 C CA . ILE A 1 98 ? -32.186 11.207 -4.187 1.00 75.38 98 ILE A CA 1
ATOM 806 C C . ILE A 1 98 ? -32.726 12.571 -4.666 1.00 75.38 98 ILE A C 1
ATOM 808 O O . ILE A 1 98 ? -33.917 12.677 -4.944 1.00 75.38 98 ILE A O 1
ATOM 812 N N . ALA A 1 99 ? -31.874 13.598 -4.733 1.00 59.56 99 ALA A N 1
ATOM 813 C CA . ALA A 1 99 ? -32.209 14.933 -5.236 1.00 59.56 99 ALA A CA 1
ATOM 814 C C . ALA A 1 99 ? -32.033 15.008 -6.757 1.00 59.56 99 ALA A C 1
ATOM 816 O O . ALA A 1 99 ? -32.841 15.718 -7.392 1.00 59.56 99 ALA A O 1
#

Radius of gyration: 20.66 Å; chains: 1; bounding box: 55×24×58 Å

Secondary structure (DSSP, 8-state):
-HHHHHHHHHHHHHHHHHHHHHHHHHHHHHHHHHHHTTSS-TTTHHHHHHHHHHHHHHHHHHHHHHHHHHHHHH-HHHHHHHHHHHHHHHHHHHHHHH-

Sequence (99 aa):
MQRMNHQFARMLRIQIVWFLIATLTLFEVKLYPTITMNSRKVCDTRQIELLTPTIAFLIYSSYQCVSVYAYMLISATYRSGLKKTLVEIYGRITRRAIA

Foldseek 3Di:
DVVLVVLVVVVVVVLVVLVCVLVVLVVCLVVVCVVCVPPPPPPVCPVVNVVSVVVSVVSVVVSVVSVLVSCCVRDPPSVVVVVVVVVVVVVVVVVVVVD

Organism: NCBI:txid392032